Protein AF-A0A136WGD0-F1 (afdb_monomer)

Foldseek 3Di:
DVLLVVLVVL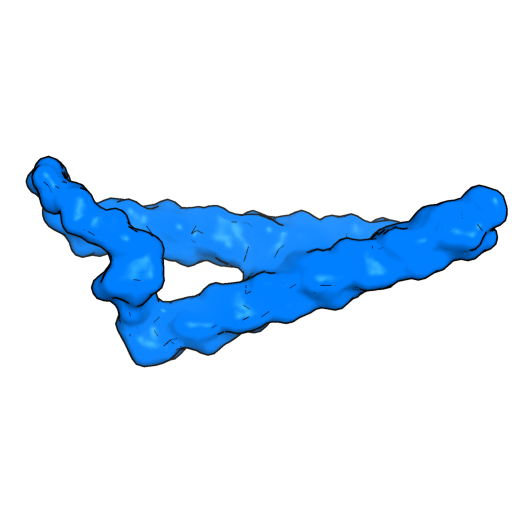QVQLVVQLVVLQVVQVVPDDPPDDDDSVRSQDDCSVVSNVSSVVSNVSSVVSNVVVVVVVD

pLDDT: mean 83.95, std 7.2, range [53.72, 93.25]

Radius of gyration: 15.49 Å; Cα contacts (8 Å, |Δi|>4): 59; chains: 1; bounding box: 33×20×42 Å

Organism: NCBI:txid36847

Structure (mmCIF, N/CA/C/O backbone):
data_AF-A0A136WGD0-F1
#
_entry.id   AF-A0A136WGD0-F1
#
loop_
_atom_site.group_PDB
_atom_site.id
_atom_site.type_symbol
_atom_site.label_atom_id
_atom_site.label_alt_id
_atom_site.label_comp_id
_atom_site.label_asym_id
_atom_site.label_entity_id
_atom_site.label_seq_id
_atom_site.pdbx_PDB_ins_code
_atom_site.Cartn_x
_atom_site.Cartn_y
_atom_site.Cartn_z
_atom_site.occupancy
_atom_site.B_iso_or_equiv
_atom_site.auth_seq_id
_atom_site.auth_comp_id
_atom_site.auth_asym_id
_atom_site.auth_atom_id
_atom_site.pdbx_PDB_model_num
ATOM 1 N N . MET A 1 1 ? -6.777 0.807 22.301 1.00 63.84 1 MET A N 1
ATOM 2 C CA . MET A 1 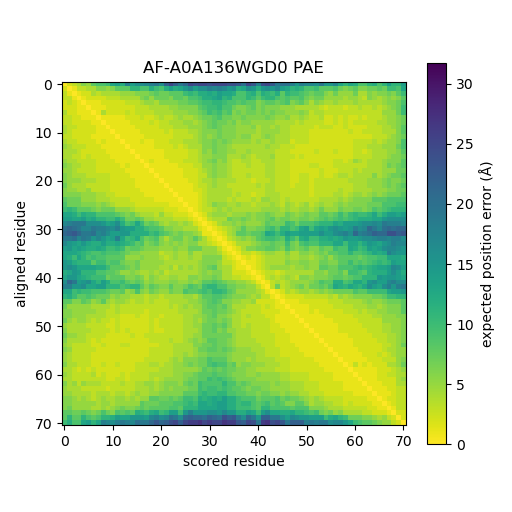1 ? -5.314 0.483 22.314 1.00 63.84 1 MET A CA 1
ATOM 3 C C . MET A 1 1 ? -4.863 -0.729 21.471 1.00 63.84 1 MET A C 1
ATOM 5 O O . MET A 1 1 ? -4.196 -0.497 20.472 1.00 63.84 1 MET A O 1
ATOM 9 N N . LYS A 1 2 ? -5.153 -2.011 21.795 1.00 74.19 2 LYS A N 1
ATOM 10 C CA . LYS A 1 2 ? -4.611 -3.167 21.012 1.00 74.19 2 LYS A CA 1
ATOM 11 C C . LYS A 1 2 ? -4.983 -3.141 19.519 1.00 74.19 2 LYS A C 1
ATOM 13 O O . LYS A 1 2 ? -4.161 -3.476 18.674 1.00 74.19 2 LYS A O 1
ATOM 18 N N . LYS A 1 3 ? -6.212 -2.731 19.201 1.00 76.00 3 LYS A N 1
ATOM 19 C CA . LYS A 1 3 ? -6.706 -2.619 17.821 1.00 76.00 3 LYS A CA 1
ATOM 20 C C . LYS A 1 3 ? -6.133 -1.412 17.081 1.00 76.00 3 LYS A C 1
ATOM 22 O O . LYS A 1 3 ? -5.885 -1.510 15.890 1.00 76.00 3 LYS A O 1
ATOM 27 N N . MET A 1 4 ? -5.843 -0.333 17.804 1.00 79.56 4 MET A N 1
ATOM 28 C CA . MET A 1 4 ? -5.157 0.847 17.275 1.00 79.56 4 MET A CA 1
ATOM 29 C C . MET A 1 4 ? -3.743 0.499 16.794 1.00 79.56 4 MET A C 1
ATOM 31 O O . MET A 1 4 ? -3.384 0.797 15.665 1.00 79.56 4 MET A O 1
ATOM 35 N N . ILE A 1 5 ? -2.972 -0.229 17.610 1.00 85.81 5 ILE A N 1
ATOM 36 C CA . ILE A 1 5 ? -1.620 -0.688 17.240 1.00 85.81 5 ILE A CA 1
ATOM 37 C C . ILE A 1 5 ? -1.674 -1.637 16.029 1.00 85.81 5 ILE A C 1
ATOM 39 O O . ILE A 1 5 ? -0.827 -1.571 15.137 1.00 85.81 5 ILE A O 1
ATOM 43 N N . LEU A 1 6 ? -2.685 -2.508 15.967 1.00 86.50 6 LEU A N 1
ATOM 44 C CA . LEU A 1 6 ? -2.907 -3.393 14.822 1.00 86.50 6 LEU A CA 1
ATOM 45 C C . LEU A 1 6 ? -3.267 -2.614 13.543 1.00 86.50 6 LEU A C 1
ATOM 47 O O . LEU A 1 6 ? -2.700 -2.891 12.491 1.00 86.50 6 LEU A O 1
ATOM 51 N N . GLY A 1 7 ? -4.145 -1.612 13.635 1.00 85.81 7 GLY A N 1
ATOM 52 C CA . GLY A 1 7 ? -4.475 -0.721 12.519 1.00 85.81 7 GLY A CA 1
ATOM 53 C C . GLY A 1 7 ? -3.253 0.044 12.011 1.00 85.81 7 GLY A C 1
ATOM 54 O O . GLY A 1 7 ? -2.935 -0.031 10.826 1.00 85.81 7 GLY A O 1
ATOM 55 N N . ALA A 1 8 ? -2.501 0.673 12.917 1.00 87.44 8 ALA A N 1
ATOM 56 C CA . ALA A 1 8 ? -1.291 1.427 12.594 1.00 87.44 8 ALA A CA 1
ATOM 57 C C . ALA A 1 8 ? -0.208 0.550 11.940 1.00 87.44 8 ALA A C 1
ATOM 59 O O . ALA A 1 8 ? 0.401 0.938 10.945 1.00 87.44 8 ALA A O 1
ATOM 60 N N . SER A 1 9 ? 0.022 -0.661 12.457 1.00 89.00 9 SER A N 1
ATOM 61 C CA . SER A 1 9 ? 0.993 -1.601 11.875 1.00 89.00 9 SER A CA 1
ATOM 62 C C . SER A 1 9 ? 0.564 -2.137 10.502 1.00 89.00 9 SER A C 1
ATOM 64 O O . SER A 1 9 ? 1.407 -2.260 9.608 1.00 89.00 9 SER A O 1
ATOM 66 N N . MET A 1 10 ? -0.730 -2.396 10.279 1.00 88.44 10 MET A N 1
ATOM 67 C CA . MET A 1 10 ? -1.255 -2.739 8.946 1.00 88.44 10 MET A CA 1
ATOM 68 C C . MET A 1 10 ? -1.132 -1.568 7.968 1.00 88.44 10 MET A C 1
ATOM 70 O O . MET A 1 10 ? -0.724 -1.764 6.824 1.00 88.44 10 MET A O 1
ATOM 74 N N . LEU A 1 11 ? -1.408 -0.348 8.429 1.00 91.31 11 LEU A N 1
ATOM 75 C CA . LEU A 1 11 ? -1.262 0.857 7.622 1.00 91.31 11 LEU A CA 1
ATOM 76 C C . LEU A 1 11 ? 0.192 1.071 7.199 1.00 91.31 11 LEU A C 1
ATOM 78 O O . LEU A 1 11 ? 0.485 1.206 6.009 1.00 91.31 11 LEU A O 1
ATOM 82 N N . LEU A 1 12 ? 1.111 1.041 8.165 1.00 92.00 12 LEU A N 1
ATOM 83 C CA . LEU A 1 12 ? 2.541 1.214 7.927 1.00 92.00 12 LEU A CA 1
ATOM 84 C C . LEU A 1 12 ? 3.099 0.123 7.011 1.00 92.00 12 LEU A C 1
ATOM 86 O O . LEU A 1 12 ? 3.828 0.437 6.076 1.00 92.00 12 LEU A O 1
ATOM 90 N N . SER A 1 13 ? 2.738 -1.144 7.224 1.00 90.88 13 SER A N 1
ATOM 91 C CA . SER A 1 13 ? 3.214 -2.243 6.371 1.00 90.88 13 SER A CA 1
ATOM 92 C C . SER A 1 13 ? 2.708 -2.133 4.929 1.00 90.88 13 SER A C 1
ATOM 94 O O . SER A 1 13 ? 3.493 -2.334 4.000 1.00 90.88 13 SER A O 1
ATOM 96 N N . GLY A 1 14 ? 1.447 -1.738 4.724 1.00 89.44 14 GLY A N 1
ATOM 97 C CA . GLY A 1 14 ? 0.907 -1.446 3.395 1.00 89.44 14 GLY A CA 1
ATOM 98 C C . GLY A 1 14 ? 1.647 -0.295 2.706 1.00 89.44 14 GLY A C 1
ATOM 99 O O . GLY A 1 14 ? 2.077 -0.426 1.562 1.00 89.44 14 GLY A O 1
ATOM 100 N N . MET A 1 15 ? 1.883 0.810 3.418 1.00 91.81 15 MET A N 1
ATOM 101 C CA . MET A 1 15 ? 2.601 1.968 2.872 1.00 91.81 15 MET A CA 1
ATOM 102 C C . MET A 1 15 ? 4.064 1.658 2.538 1.00 91.81 15 MET A C 1
ATOM 104 O O . MET A 1 15 ? 4.531 1.991 1.450 1.00 91.81 15 MET A O 1
ATOM 108 N N . ILE A 1 16 ? 4.783 0.976 3.433 1.00 93.25 16 ILE A N 1
ATOM 109 C CA . ILE A 1 16 ? 6.183 0.586 3.213 1.00 93.25 16 ILE A CA 1
ATOM 110 C C . ILE A 1 16 ? 6.294 -0.357 2.010 1.00 93.25 16 ILE A C 1
ATOM 112 O O . ILE A 1 16 ? 7.163 -0.166 1.158 1.00 93.25 16 ILE A O 1
ATOM 116 N N . GLY A 1 17 ? 5.394 -1.339 1.898 1.00 89.88 17 GLY A N 1
ATOM 117 C CA . GLY A 1 17 ? 5.355 -2.250 0.755 1.00 89.88 17 GLY A CA 1
ATOM 118 C C . GLY A 1 17 ? 5.110 -1.524 -0.568 1.00 89.88 17 GLY A C 1
ATOM 119 O O . GLY A 1 17 ? 5.794 -1.788 -1.558 1.00 89.88 17 GLY A O 1
ATOM 120 N N . PHE A 1 18 ? 4.201 -0.545 -0.575 1.00 88.12 18 PHE A N 1
ATOM 121 C CA . PHE A 1 18 ? 3.918 0.267 -1.757 1.00 88.12 18 PHE A CA 1
ATOM 122 C C . PHE A 1 18 ? 5.117 1.135 -2.172 1.00 88.12 18 PHE A C 1
ATOM 124 O O . PHE A 1 18 ? 5.477 1.171 -3.348 1.00 88.12 18 PHE A O 1
ATOM 131 N N . VAL A 1 19 ? 5.796 1.772 -1.212 1.00 90.19 19 VAL A N 1
ATOM 132 C CA . VAL A 1 19 ? 7.025 2.544 -1.466 1.00 90.19 19 VAL A CA 1
ATOM 133 C C . VAL A 1 19 ? 8.137 1.652 -2.021 1.00 90.19 19 VAL A C 1
ATOM 135 O O . VAL A 1 19 ? 8.796 2.031 -2.988 1.00 90.19 19 VAL A O 1
ATOM 138 N N . GLY A 1 20 ? 8.317 0.446 -1.476 1.00 89.31 20 GLY A N 1
ATOM 139 C CA . GLY A 1 20 ? 9.276 -0.527 -2.005 1.00 89.31 20 GLY A CA 1
ATOM 140 C C . GLY A 1 20 ? 9.004 -0.883 -3.470 1.00 89.31 20 GLY A C 1
ATOM 141 O O . GLY A 1 20 ? 9.934 -0.983 -4.270 1.00 89.31 20 GLY A O 1
ATOM 142 N N . LEU A 1 21 ? 7.728 -0.986 -3.846 1.00 87.25 21 LEU A N 1
ATOM 143 C CA . LEU A 1 21 ? 7.289 -1.239 -5.218 1.00 87.25 21 LEU A CA 1
ATOM 144 C C . LEU A 1 21 ? 7.599 -0.055 -6.152 1.00 87.25 21 LEU A C 1
ATOM 146 O O . LEU A 1 21 ? 8.069 -0.260 -7.271 1.00 87.25 21 LEU A O 1
ATOM 150 N N . ILE A 1 22 ? 7.424 1.183 -5.677 1.00 86.06 22 ILE A N 1
ATOM 151 C CA . ILE A 1 22 ? 7.823 2.393 -6.415 1.00 86.06 22 ILE A CA 1
ATOM 152 C C . ILE A 1 22 ? 9.338 2.415 -6.635 1.00 86.06 22 ILE A C 1
ATOM 154 O O . ILE A 1 22 ? 9.786 2.643 -7.755 1.00 86.06 22 ILE A O 1
ATOM 158 N N . ILE A 1 23 ? 10.137 2.136 -5.601 1.00 87.62 23 ILE A N 1
ATOM 159 C CA . ILE A 1 23 ? 11.604 2.100 -5.706 1.00 87.62 23 ILE A CA 1
ATOM 160 C C . ILE A 1 23 ? 12.046 1.020 -6.699 1.00 87.62 23 ILE A C 1
ATOM 162 O O . ILE A 1 23 ? 12.879 1.271 -7.570 1.00 87.62 23 ILE A O 1
ATOM 166 N N . ALA A 1 24 ? 11.462 -0.178 -6.607 1.00 85.94 24 ALA A N 1
ATOM 167 C CA . ALA A 1 24 ? 11.731 -1.265 -7.543 1.00 85.94 24 ALA A CA 1
ATOM 168 C C . ALA A 1 24 ? 11.393 -0.866 -8.983 1.00 85.94 24 ALA A C 1
ATOM 170 O O . ALA A 1 24 ? 12.119 -1.220 -9.910 1.00 85.94 24 ALA A O 1
ATOM 171 N N . CYS A 1 25 ? 10.324 -0.096 -9.163 1.00 84.00 25 CYS A N 1
ATOM 172 C CA . CYS A 1 25 ? 9.939 0.419 -10.458 1.00 84.00 25 CYS A CA 1
ATOM 173 C C . CYS A 1 25 ? 10.925 1.473 -10.995 1.00 84.00 25 CYS A C 1
ATOM 175 O O . CYS A 1 25 ? 11.382 1.347 -12.129 1.00 84.00 25 CYS A O 1
ATOM 177 N N . VAL A 1 26 ? 11.340 2.449 -10.180 1.00 82.50 26 VAL A N 1
ATOM 178 C CA . VAL A 1 26 ? 12.356 3.450 -10.567 1.00 82.50 26 VAL A CA 1
ATOM 179 C C . VAL A 1 26 ? 13.654 2.773 -11.017 1.00 82.50 26 VAL A C 1
ATOM 181 O O . VAL A 1 26 ? 14.221 3.158 -12.035 1.00 82.50 26 VAL A O 1
ATOM 184 N N . ASN A 1 27 ? 14.073 1.703 -10.336 1.00 83.44 27 ASN A N 1
ATOM 185 C CA . ASN A 1 27 ? 15.268 0.937 -10.703 1.00 83.44 27 ASN A CA 1
ATOM 186 C C . ASN A 1 27 ? 15.156 0.171 -12.035 1.00 83.44 27 ASN A C 1
ATOM 188 O O . ASN A 1 27 ? 16.174 -0.281 -12.556 1.00 83.44 27 ASN A O 1
ATOM 192 N N . LYS A 1 28 ? 13.951 -0.005 -12.595 1.00 79.94 28 LYS A N 1
ATOM 193 C CA . LYS A 1 28 ? 13.750 -0.633 -13.914 1.00 79.94 28 LYS A CA 1
ATOM 194 C C . LYS A 1 28 ? 13.650 0.367 -15.061 1.00 79.94 28 LYS A C 1
ATOM 196 O O . LYS A 1 28 ? 13.705 -0.046 -16.219 1.00 79.94 28 LYS A O 1
ATOM 201 N N . VAL A 1 29 ? 13.480 1.653 -14.770 1.00 80.88 29 VAL A N 1
ATOM 202 C CA . 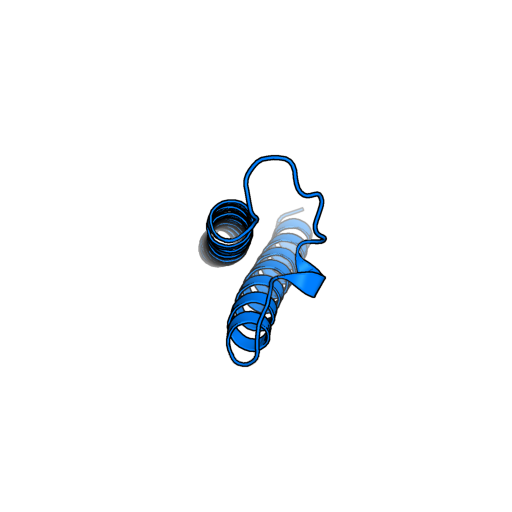VAL A 1 29 ? 13.406 2.691 -15.800 1.00 80.88 29 VAL A CA 1
ATOM 203 C C . VAL A 1 29 ? 14.823 3.037 -16.254 1.00 80.88 29 VAL A C 1
ATOM 205 O O . VAL A 1 29 ? 15.722 3.237 -15.441 1.00 80.88 29 VAL A O 1
ATOM 208 N N . GLN A 1 30 ? 15.036 3.093 -17.569 1.00 79.56 30 GLN A N 1
ATOM 209 C CA . GLN A 1 30 ? 16.323 3.488 -18.137 1.00 79.56 30 GLN A CA 1
ATOM 210 C C . GLN A 1 30 ? 16.678 4.919 -17.707 1.00 79.56 30 GLN A C 1
ATOM 212 O O . GLN A 1 30 ? 15.821 5.803 -17.711 1.00 79.56 30 GLN A O 1
ATOM 217 N N . ALA A 1 31 ? 17.942 5.161 -17.354 1.00 74.88 31 ALA A N 1
ATOM 218 C CA . ALA A 1 31 ? 18.396 6.483 -16.931 1.00 74.88 31 ALA A CA 1
ATOM 219 C C . ALA A 1 31 ? 18.087 7.545 -18.005 1.00 74.88 31 ALA A C 1
ATOM 221 O O . ALA A 1 31 ? 18.471 7.394 -19.164 1.00 74.88 31 ALA A O 1
ATOM 222 N N . GLY A 1 32 ? 17.373 8.605 -17.613 1.00 75.06 32 GLY A N 1
ATOM 223 C CA . GLY A 1 32 ? 16.921 9.677 -18.509 1.00 75.06 32 GLY A CA 1
ATOM 224 C C . GLY A 1 32 ? 15.548 9.453 -19.156 1.00 75.06 32 GLY A C 1
ATOM 225 O O . GLY A 1 32 ? 15.022 10.376 -19.774 1.00 75.06 32 GLY A O 1
ATOM 226 N N . ALA A 1 33 ? 14.935 8.276 -18.992 1.00 77.06 33 ALA A N 1
ATOM 227 C CA . ALA A 1 33 ? 13.563 8.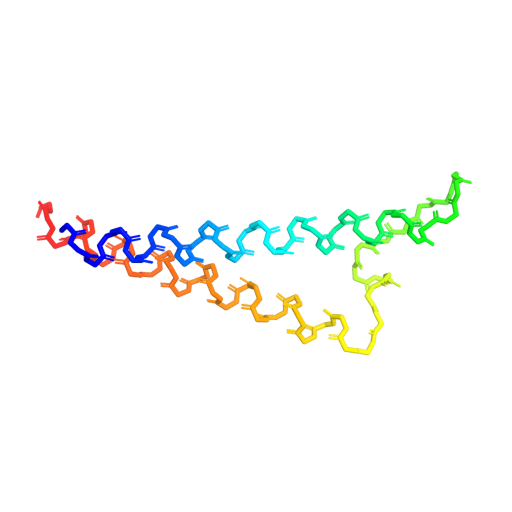028 -19.422 1.00 77.06 33 ALA A CA 1
ATOM 228 C C . ALA A 1 33 ? 12.556 8.422 -18.328 1.00 77.06 33 ALA A C 1
ATOM 230 O O . ALA A 1 33 ? 12.803 8.248 -17.135 1.00 77.06 33 ALA A O 1
ATOM 231 N N . ILE A 1 34 ? 11.391 8.924 -18.743 1.00 75.88 34 ILE A N 1
ATOM 232 C CA . ILE A 1 34 ? 10.258 9.201 -17.854 1.00 75.88 34 ILE A CA 1
ATOM 233 C C . ILE A 1 34 ? 9.239 8.084 -18.052 1.00 75.88 34 ILE A C 1
ATOM 235 O O . ILE A 1 34 ? 8.783 7.847 -19.169 1.00 75.88 34 ILE A O 1
ATOM 239 N N . SER A 1 35 ? 8.874 7.405 -16.968 1.00 78.75 35 SER A N 1
ATOM 240 C CA . SER A 1 35 ? 7.811 6.403 -16.970 1.00 78.75 35 SER A CA 1
ATOM 241 C C . SER A 1 35 ? 6.850 6.653 -15.818 1.00 78.75 35 SER A C 1
ATOM 243 O O . SER A 1 35 ? 7.201 7.271 -14.812 1.00 78.75 35 SER A O 1
ATOM 245 N N . THR A 1 36 ? 5.623 6.167 -15.966 1.00 80.44 36 THR A N 1
ATOM 246 C CA . THR A 1 36 ? 4.660 6.148 -14.867 1.00 80.44 36 THR A CA 1
ATOM 247 C C . THR A 1 36 ? 4.866 4.886 -14.041 1.00 80.44 36 THR A C 1
ATOM 249 O O . THR A 1 36 ? 5.240 3.843 -14.576 1.00 80.44 36 THR A O 1
ATOM 252 N N . VAL A 1 37 ? 4.574 4.959 -12.738 1.00 75.12 37 VAL A N 1
ATOM 253 C CA . VAL A 1 37 ? 4.617 3.780 -11.856 1.00 75.12 37 VAL A CA 1
ATOM 254 C C . VAL A 1 37 ? 3.763 2.660 -12.458 1.00 75.12 37 VAL A C 1
ATOM 256 O O . VAL A 1 37 ? 4.249 1.553 -12.648 1.00 75.12 37 VAL A O 1
ATOM 259 N N . ILE A 1 38 ? 2.542 2.980 -12.897 1.0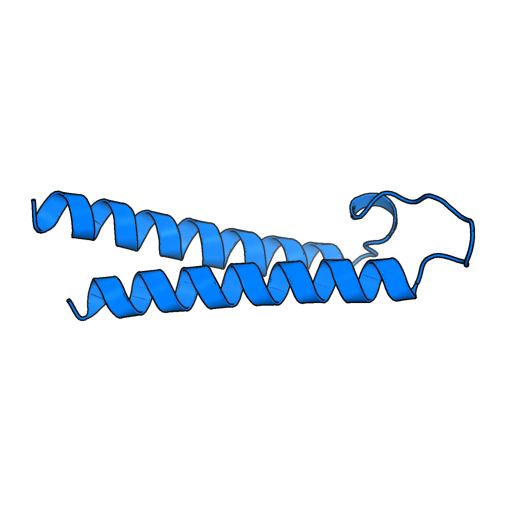0 76.88 38 ILE A N 1
ATOM 260 C CA . ILE A 1 38 ? 1.617 2.030 -13.534 1.00 76.88 38 ILE A CA 1
ATOM 261 C C . ILE A 1 38 ? 2.228 1.409 -14.800 1.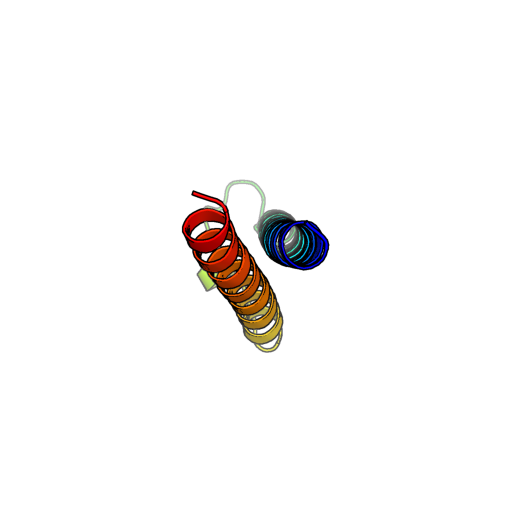00 76.88 38 ILE A C 1
ATOM 263 O O . ILE A 1 38 ? 2.219 0.192 -14.936 1.00 76.88 38 ILE A O 1
ATOM 267 N N . GLY A 1 39 ? 2.834 2.200 -15.690 1.00 75.75 39 GLY A N 1
ATOM 268 C CA . GLY A 1 39 ? 3.446 1.685 -16.925 1.00 75.75 39 GLY A CA 1
ATOM 269 C C . GLY A 1 39 ? 4.634 0.739 -16.707 1.00 75.75 39 GLY A C 1
ATOM 270 O O . GLY A 1 39 ? 5.072 0.061 -17.633 1.00 75.75 39 GLY A O 1
ATOM 271 N N . CYS A 1 40 ? 5.155 0.687 -15.488 1.00 79.69 40 CYS A N 1
ATOM 272 C CA . CYS A 1 40 ? 6.338 -0.063 -15.103 1.00 79.69 40 CYS A CA 1
ATOM 273 C C . CYS A 1 40 ? 6.008 -1.312 -14.261 1.00 79.69 40 CYS A C 1
ATOM 275 O O . CYS A 1 40 ? 6.812 -2.245 -14.204 1.00 79.69 40 CYS A O 1
ATOM 277 N N . LEU A 1 41 ? 4.799 -1.389 -13.693 1.00 79.75 41 LEU A N 1
ATOM 278 C CA . LEU A 1 41 ? 4.257 -2.620 -13.119 1.00 79.75 41 LEU A CA 1
ATOM 279 C C . LEU A 1 41 ? 3.930 -3.614 -14.244 1.00 79.75 41 LEU A C 1
ATOM 281 O O . LEU A 1 41 ? 3.253 -3.271 -15.217 1.00 79.75 41 LEU A O 1
ATOM 285 N N . ARG A 1 42 ? 4.373 -4.872 -14.115 1.00 76.88 42 ARG A N 1
ATOM 286 C CA . ARG A 1 42 ? 4.047 -5.943 -15.072 1.00 76.88 42 ARG A CA 1
ATOM 287 C C . ARG A 1 42 ? 3.388 -7.120 -14.368 1.00 76.88 42 ARG A C 1
ATOM 289 O O . ARG A 1 42 ? 3.902 -7.616 -13.373 1.00 76.88 42 ARG A O 1
ATOM 296 N N . GLY A 1 43 ? 2.280 -7.608 -14.931 1.00 79.88 43 GLY A N 1
ATOM 297 C CA . GLY A 1 43 ? 1.622 -8.853 -14.520 1.00 79.88 43 GLY A CA 1
ATOM 298 C C . GLY A 1 43 ? 1.389 -8.950 -13.009 1.00 79.88 43 GLY A C 1
ATOM 299 O O . GLY A 1 43 ? 0.481 -8.318 -12.476 1.00 79.88 43 GLY A O 1
ATOM 300 N N . SER A 1 44 ? 2.232 -9.728 -12.327 1.00 78.25 44 SER A N 1
ATOM 301 C CA . SER A 1 44 ? 2.176 -9.969 -10.882 1.00 78.25 44 SER A CA 1
ATOM 302 C C . SER A 1 44 ? 2.393 -8.723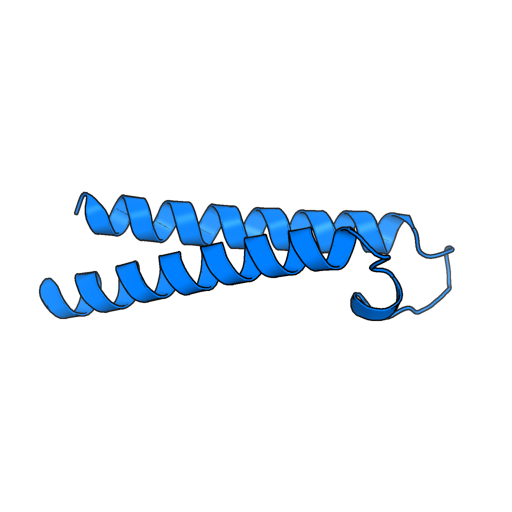 -10.020 1.00 78.25 44 SER A C 1
ATOM 304 O O . SER A 1 44 ? 1.889 -8.679 -8.902 1.00 78.25 44 SER A O 1
ATOM 306 N N . ASP A 1 45 ? 3.087 -7.696 -10.515 1.00 82.06 45 ASP A N 1
ATOM 307 C CA . ASP A 1 45 ? 3.387 -6.492 -9.727 1.00 82.06 45 ASP A CA 1
ATOM 308 C C . ASP A 1 45 ? 2.109 -5.716 -9.351 1.00 82.06 45 ASP A C 1
ATOM 310 O O . ASP A 1 45 ? 2.027 -5.123 -8.274 1.00 82.06 45 ASP A O 1
ATOM 314 N N . TYR A 1 46 ? 1.068 -5.792 -10.192 1.00 83.81 46 TYR A N 1
ATOM 315 C CA . TYR A 1 46 ? -0.257 -5.228 -9.902 1.00 83.81 46 TYR A CA 1
ATOM 316 C C . TYR A 1 46 ? -0.935 -5.907 -8.714 1.00 83.81 46 TYR A C 1
ATOM 318 O O . TYR A 1 46 ? -1.636 -5.247 -7.949 1.00 83.81 46 TYR A O 1
ATOM 326 N N . ILE A 1 47 ? -0.707 -7.210 -8.534 1.00 86.50 47 ILE A N 1
ATOM 327 C CA . ILE A 1 47 ? -1.274 -7.975 -7.420 1.00 86.50 47 ILE A CA 1
ATOM 328 C C . ILE A 1 47 ? -0.629 -7.515 -6.113 1.00 86.50 47 ILE A C 1
ATOM 330 O O . ILE A 1 47 ? -1.334 -7.237 -5.146 1.00 86.50 47 ILE A O 1
ATOM 334 N N . PHE A 1 48 ? 0.696 -7.351 -6.093 1.00 87.00 48 PHE A N 1
ATOM 335 C CA . PHE A 1 48 ? 1.400 -6.842 -4.916 1.00 87.00 48 PHE A CA 1
ATOM 336 C C . PHE A 1 48 ? 0.993 -5.403 -4.582 1.00 87.00 48 PHE A C 1
ATOM 338 O O . PHE A 1 48 ? 0.701 -5.107 -3.425 1.00 87.00 48 PHE A O 1
ATOM 345 N N . ALA A 1 49 ? 0.884 -4.526 -5.584 1.00 86.62 49 ALA A N 1
ATOM 346 C CA . ALA A 1 49 ? 0.416 -3.157 -5.382 1.00 86.62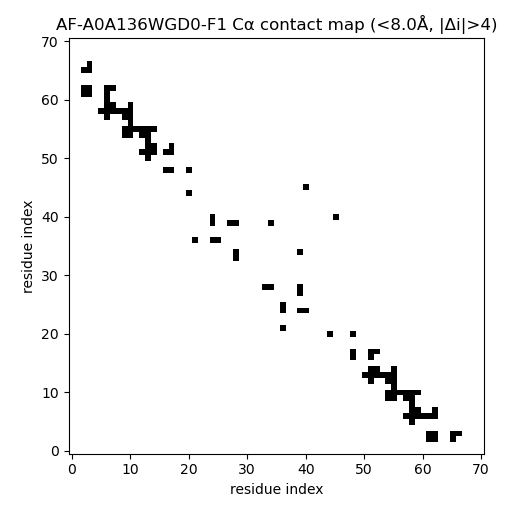 49 ALA A CA 1
ATOM 347 C C . ALA A 1 49 ? -1.013 -3.109 -4.816 1.00 86.62 49 ALA A C 1
ATOM 349 O O . ALA A 1 49 ? -1.282 -2.341 -3.891 1.00 86.62 49 ALA A O 1
ATOM 350 N N . ALA A 1 50 ? -1.910 -3.963 -5.318 1.00 88.81 50 ALA A N 1
ATOM 351 C CA . ALA A 1 50 ? -3.269 -4.085 -4.805 1.00 88.81 50 ALA A CA 1
ATOM 352 C C . ALA A 1 50 ? -3.292 -4.585 -3.352 1.00 88.81 50 ALA A C 1
ATOM 354 O O . ALA A 1 50 ? -3.998 -4.012 -2.526 1.00 88.81 50 ALA A O 1
ATOM 355 N N . ILE A 1 51 ? -2.491 -5.600 -3.011 1.00 90.44 51 ILE A N 1
ATOM 356 C CA . ILE A 1 51 ? -2.396 -6.127 -1.640 1.00 90.44 51 ILE A CA 1
ATOM 357 C C . ILE A 1 51 ? -1.913 -5.043 -0.670 1.00 90.44 51 ILE A C 1
ATOM 359 O O . ILE A 1 51 ? -2.520 -4.851 0.384 1.00 90.44 51 ILE A O 1
ATOM 363 N N . PHE A 1 52 ? -0.864 -4.299 -1.026 1.00 91.31 52 PHE A N 1
ATOM 364 C CA . PHE A 1 52 ? -0.341 -3.221 -0.185 1.00 91.31 52 PHE A CA 1
ATOM 365 C C . PHE A 1 52 ? -1.345 -2.077 0.000 1.00 91.31 52 PHE A C 1
ATOM 367 O O . PHE A 1 52 ? -1.514 -1.587 1.118 1.00 91.31 52 PHE A O 1
ATOM 374 N N . MET A 1 53 ? -2.076 -1.710 -1.056 1.00 88.69 53 MET A N 1
ATOM 375 C CA . MET A 1 53 ? -3.174 -0.741 -0.977 1.00 88.69 53 MET A CA 1
ATOM 376 C C . MET A 1 53 ? -4.304 -1.222 -0.063 1.00 88.69 53 MET A C 1
ATOM 378 O O . MET A 1 53 ? -4.775 -0.461 0.778 1.00 88.69 53 MET A O 1
ATOM 382 N N . ILE A 1 54 ? -4.721 -2.486 -0.180 1.00 92.00 54 ILE A N 1
ATOM 383 C CA . ILE A 1 54 ? -5.771 -3.064 0.669 1.00 92.00 54 ILE A CA 1
ATOM 384 C C . ILE A 1 54 ? -5.335 -3.063 2.136 1.00 92.00 54 ILE A C 1
ATOM 386 O O . ILE A 1 54 ? -6.107 -2.635 2.990 1.00 92.00 54 ILE A O 1
ATOM 390 N N . LEU A 1 55 ? -4.102 -3.483 2.435 1.00 90.75 55 LEU A N 1
ATOM 391 C CA . LEU A 1 55 ? -3.560 -3.462 3.798 1.00 90.75 55 LEU A CA 1
ATOM 392 C C . LEU A 1 55 ? -3.570 -2.051 4.390 1.00 90.75 55 LEU A C 1
ATOM 394 O O . LEU A 1 55 ? -3.996 -1.871 5.530 1.00 90.75 55 LEU A O 1
ATOM 398 N N . ALA A 1 56 ? -3.172 -1.053 3.599 1.00 89.94 56 ALA A N 1
ATOM 399 C CA . ALA A 1 56 ? -3.177 0.331 4.040 1.00 89.94 56 ALA A CA 1
ATOM 400 C C . ALA A 1 56 ? -4.591 0.866 4.305 1.00 89.94 56 ALA A C 1
ATOM 402 O O . ALA A 1 56 ? -4.830 1.486 5.339 1.00 89.94 56 ALA A O 1
ATOM 403 N N . ILE A 1 57 ? -5.540 0.586 3.405 1.00 92.31 57 ILE A N 1
ATOM 404 C CA . ILE A 1 57 ? -6.942 0.998 3.551 1.00 92.31 57 ILE A CA 1
ATOM 405 C C . ILE A 1 57 ? -7.573 0.329 4.774 1.00 92.31 57 ILE A C 1
ATOM 407 O O . ILE A 1 57 ? -8.210 1.003 5.579 1.00 92.31 57 ILE A O 1
ATOM 411 N N . VAL A 1 58 ? -7.383 -0.981 4.948 1.00 91.94 58 VAL A N 1
ATOM 412 C CA . VAL A 1 58 ? -7.920 -1.724 6.098 1.00 91.94 58 VAL A CA 1
ATOM 413 C C . VAL A 1 58 ? -7.319 -1.205 7.405 1.00 91.94 58 VAL A C 1
ATOM 415 O O . VAL A 1 58 ? -8.062 -0.973 8.357 1.00 91.94 58 VAL A O 1
ATOM 418 N N . GLY A 1 59 ? -6.005 -0.962 7.441 1.00 89.06 59 GLY A N 1
ATOM 419 C CA . GLY A 1 59 ? -5.333 -0.361 8.594 1.00 89.06 59 GLY A CA 1
ATOM 420 C C . GLY A 1 59 ? -5.912 1.009 8.958 1.00 89.06 59 GLY A C 1
ATOM 421 O O . GLY A 1 59 ? -6.262 1.236 10.116 1.00 89.06 59 GLY A O 1
ATOM 422 N N . LEU A 1 60 ? -6.120 1.869 7.954 1.00 90.00 60 LEU A N 1
ATOM 423 C CA . LEU A 1 60 ? -6.721 3.195 8.121 1.00 90.00 60 LEU A CA 1
ATOM 424 C C . LEU A 1 60 ? -8.160 3.113 8.643 1.00 90.00 60 LEU A C 1
ATOM 426 O O . LEU A 1 60 ? -8.536 3.851 9.550 1.00 90.00 60 LEU A O 1
ATOM 430 N N . PHE A 1 61 ? -8.973 2.205 8.100 1.00 90.88 61 PHE A N 1
ATOM 431 C CA . PHE A 1 61 ? -10.346 2.007 8.563 1.00 90.88 61 PHE A CA 1
ATOM 432 C C . PHE A 1 61 ? -10.396 1.580 10.031 1.00 90.88 61 PHE A C 1
ATOM 434 O O . PHE A 1 61 ? -11.212 2.103 10.789 1.00 90.88 61 PHE A O 1
ATOM 441 N N . ILE A 1 62 ? -9.520 0.661 10.446 1.00 89.12 62 ILE A N 1
ATOM 442 C CA . ILE A 1 62 ? -9.429 0.221 11.843 1.00 89.12 62 ILE A CA 1
ATOM 443 C C . ILE A 1 62 ? -9.025 1.390 12.748 1.00 89.12 62 ILE A C 1
ATOM 445 O O . ILE A 1 62 ? -9.645 1.577 13.795 1.00 89.12 62 ILE A O 1
ATOM 449 N N . GLU A 1 63 ? -8.040 2.198 12.344 1.00 86.75 63 GLU A N 1
ATOM 450 C CA . GLU A 1 63 ? -7.634 3.390 13.096 1.00 86.75 63 GLU A CA 1
ATOM 451 C C . GLU A 1 63 ? -8.764 4.410 13.229 1.00 86.75 63 GLU A C 1
ATOM 453 O O . GLU A 1 63 ? -9.039 4.854 14.339 1.00 86.75 63 GLU A O 1
ATOM 458 N N . ILE A 1 64 ? -9.460 4.749 12.140 1.00 87.88 64 ILE A N 1
ATOM 459 C CA . ILE A 1 64 ? -10.566 5.718 12.173 1.00 87.88 64 ILE A CA 1
ATOM 460 C C . ILE A 1 64 ? -11.689 5.233 13.097 1.00 87.88 64 ILE A C 1
ATOM 462 O O . ILE A 1 64 ? -12.251 6.025 13.855 1.00 87.88 64 ILE A O 1
ATOM 466 N N . ILE A 1 65 ? -12.032 3.943 13.044 1.00 89.12 65 ILE A N 1
ATOM 467 C CA . ILE A 1 65 ? -13.082 3.365 13.894 1.00 89.12 65 ILE A CA 1
ATOM 468 C C . ILE A 1 65 ? -12.675 3.409 15.368 1.00 89.12 65 ILE A C 1
ATOM 470 O O . ILE A 1 65 ? -13.488 3.787 16.208 1.00 89.12 65 ILE A O 1
ATOM 474 N N . GLU A 1 66 ? -11.439 3.031 15.697 1.00 84.94 66 GLU A N 1
ATOM 475 C CA . GLU A 1 66 ? -10.961 3.052 17.082 1.00 84.94 66 GLU A CA 1
ATOM 476 C C . GLU A 1 66 ? -10.800 4.490 17.598 1.00 84.94 66 GLU A C 1
ATOM 478 O O . GLU A 1 66 ? -11.240 4.774 18.707 1.00 84.94 66 GLU A O 1
ATOM 483 N N . ALA A 1 67 ? -10.304 5.422 16.780 1.00 81.56 67 ALA A N 1
ATOM 484 C CA . ALA A 1 67 ? -10.214 6.840 17.132 1.00 81.56 67 ALA A CA 1
ATOM 485 C C . ALA A 1 67 ? -11.594 7.455 17.413 1.00 81.56 67 ALA A C 1
ATOM 487 O O . ALA A 1 67 ? -11.751 8.217 18.361 1.00 81.56 67 ALA A O 1
ATOM 488 N N . LYS A 1 68 ? -12.624 7.081 16.637 1.00 84.56 68 LYS A N 1
ATOM 489 C CA . LYS A 1 68 ? -14.016 7.480 16.910 1.00 84.56 68 LYS A CA 1
ATOM 490 C C . LYS A 1 68 ? -14.620 6.818 18.147 1.00 84.56 68 LYS A C 1
ATOM 492 O O . LYS A 1 68 ? -15.619 7.308 18.654 1.00 84.56 68 LYS A O 1
ATOM 497 N N . ARG A 1 69 ? -14.084 5.677 18.579 1.00 78.56 69 ARG A N 1
ATOM 498 C CA . ARG A 1 69 ? -14.569 4.930 19.745 1.00 78.56 69 ARG A CA 1
ATOM 499 C C . ARG A 1 69 ? -13.939 5.415 21.051 1.00 78.56 69 ARG A C 1
ATOM 501 O O . ARG A 1 69 ? -14.550 5.248 22.102 1.00 78.56 69 ARG A O 1
ATOM 508 N N . GLU A 1 70 ? -12.717 5.935 20.985 1.00 67.94 70 GLU A N 1
ATOM 509 C CA . GLU A 1 70 ? -11.983 6.485 22.131 1.00 67.94 70 GLU A CA 1
ATOM 510 C C . GLU A 1 70 ? -12.266 7.988 22.365 1.00 67.94 70 GLU A C 1
ATOM 512 O O . GLU A 1 70 ? -11.884 8.503 23.416 1.00 67.94 70 GLU A O 1
ATOM 517 N N . GLY A 1 71 ? -12.925 8.673 21.419 1.00 53.72 71 GLY A N 1
ATOM 518 C CA . GLY A 1 71 ? -13.308 10.093 21.496 1.00 53.72 71 GLY A CA 1
ATOM 519 C C . GLY A 1 71 ? -14.725 10.370 21.986 1.00 53.72 71 GLY A C 1
ATOM 520 O O . GLY A 1 71 ? -15.551 9.431 22.034 1.00 53.72 71 GLY A O 1
#

Secondary structure (DSSP, 8-state):
-HHHHHHHHHHHHHHHHHHHHHHHHHTTSPTT----HHHH--TTHHHHHHHHHHHHHHHHHHHHHHHHHH-

Solvent-accessible surface area (backbone atoms only — not comparable to full-atom values): 3857 Å² total; per-residue (Å²): 107,78,60,40,55,51,10,51,52,33,23,50,53,10,49,53,50,42,52,51,50,50,53,56,36,59,73,69,51,58,92,92,61,88,78,52,71,71,80,59,51,57,82,68,47,52,54,54,47,49,51,18,50,50,35,23,51,54,10,47,53,41,31,55,53,45,55,62,67,78,99

Sequence (71 aa):
MKKMILGASMLLSGMIGFVGLIIACVNKVQAGAISTVIGCLRGSDYIFAAIFMILAIVGLFIEIIEAKREG

Mean predicted aligned erro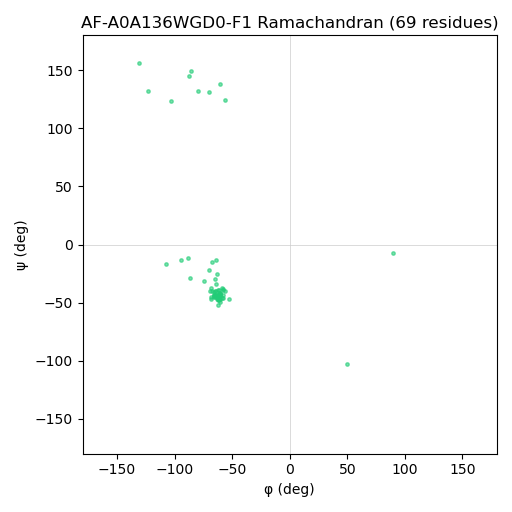r: 5.75 Å